Protein AF-G9ZNT9-F1 (afdb_monomer)

Mean predicted aligned error: 5.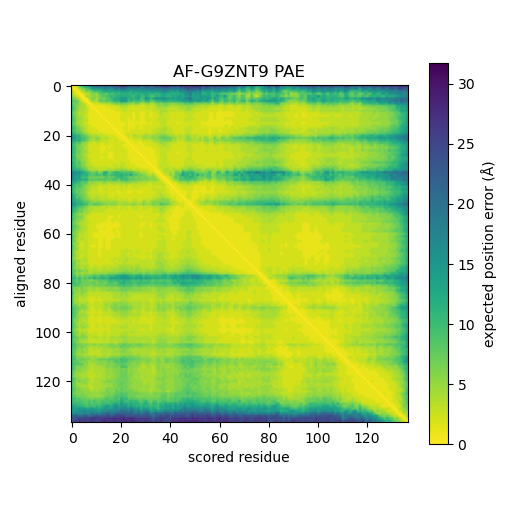55 Å

pLDDT: mean 89.25, std 9.36, range [43.44, 97.06]

Solvent-accessible surface area (backbone atoms only — not comparable to full-atom values): 8247 Å² total; per-residue (Å²): 135,92,86,80,72,100,71,58,55,64,59,50,45,51,60,50,43,78,71,49,95,69,91,68,57,61,70,56,51,50,53,43,50,68,58,20,64,82,70,76,48,38,64,51,69,81,51,100,88,41,70,46,80,41,38,70,60,49,54,54,48,29,48,51,50,36,52,52,51,50,52,53,49,62,74,67,47,80,65,62,88,78,54,83,66,47,80,39,56,35,71,52,45,78,60,44,44,61,68,66,48,43,74,73,35,84,44,58,41,78,48,81,66,22,65,50,44,64,59,54,49,54,51,52,51,54,52,50,55,51,52,54,63,60,76,72,112

Radius of gyration: 18.83 Å; Cα contacts (8 Å, |Δi|>4): 111; chains: 1; bounding box: 36×41×59 Å

Organism: NCBI:txid797515

Structure (mmCIF, N/CA/C/O backbone):
data_AF-G9ZNT9-F1
#
_entry.id   AF-G9ZNT9-F1
#
loop_
_atom_site.group_PDB
_atom_site.id
_atom_site.type_symbol
_atom_site.label_atom_id
_atom_site.label_alt_id
_atom_site.label_comp_id
_atom_site.label_asym_id
_atom_site.label_entity_id
_atom_site.label_seq_id
_atom_site.pdbx_PDB_ins_code
_atom_site.Cartn_x
_atom_site.Cartn_y
_atom_site.Cartn_z
_atom_site.occupancy
_atom_site.B_iso_or_equiv
_atom_site.auth_seq_id
_atom_site.auth_comp_id
_atom_site.auth_asym_id
_atom_site.auth_atom_id
_atom_site.pdbx_PDB_model_num
ATOM 1 N N . ASN A 1 1 ? 0.756 -4.573 24.138 1.00 43.44 1 ASN A N 1
ATOM 2 C CA . ASN A 1 1 ? 1.988 -4.724 23.333 1.00 43.44 1 ASN A CA 1
ATOM 3 C C . ASN A 1 1 ? 1.786 -4.119 21.958 1.00 43.44 1 ASN A C 1
ATOM 5 O O . ASN A 1 1 ? 0.936 -4.595 21.220 1.00 43.44 1 ASN A O 1
ATOM 9 N N . ARG A 1 2 ? 2.517 -3.046 21.638 1.00 56.19 2 ARG A N 1
ATOM 10 C CA . ARG A 1 2 ? 2.538 -2.438 20.300 1.00 56.19 2 ARG A CA 1
ATOM 11 C C . ARG A 1 2 ? 3.494 -3.255 19.431 1.00 56.19 2 ARG A C 1
ATOM 13 O O . ARG A 1 2 ? 4.697 -3.205 19.659 1.00 56.19 2 ARG A O 1
ATOM 20 N N . HIS A 1 3 ? 2.967 -4.009 18.471 1.00 70.31 3 HIS A N 1
ATOM 21 C CA . HIS A 1 3 ? 3.781 -4.660 17.444 1.00 70.31 3 HIS A CA 1
ATOM 22 C C . HIS A 1 3 ? 3.912 -3.723 16.244 1.00 70.31 3 HIS A C 1
ATOM 24 O O . HIS A 1 3 ? 2.911 -3.320 15.657 1.00 70.31 3 HIS A O 1
ATOM 30 N N . GLN A 1 4 ? 5.146 -3.352 15.906 1.00 71.81 4 GLN A N 1
ATOM 31 C CA . GLN A 1 4 ? 5.464 -2.589 14.705 1.00 71.81 4 GLN A CA 1
ATOM 32 C C . GLN A 1 4 ? 6.317 -3.472 13.798 1.00 71.81 4 GLN A C 1
ATOM 34 O O . GLN A 1 4 ? 7.394 -3.913 14.192 1.00 71.81 4 GLN A O 1
ATOM 39 N N . PHE A 1 5 ? 5.815 -3.747 12.598 1.00 77.00 5 PHE A N 1
ATOM 40 C CA . PHE A 1 5 ? 6.568 -4.479 11.589 1.00 77.00 5 PHE A CA 1
ATOM 41 C C . PHE A 1 5 ? 7.606 -3.560 10.954 1.00 77.00 5 PHE A C 1
ATOM 43 O O . PHE A 1 5 ? 7.325 -2.388 10.701 1.00 77.00 5 PHE A O 1
ATOM 50 N N . ASN A 1 6 ? 8.783 -4.105 10.649 1.00 69.75 6 ASN A N 1
ATOM 51 C CA . ASN A 1 6 ? 9.811 -3.407 9.878 1.00 69.75 6 ASN A CA 1
ATOM 52 C C . ASN A 1 6 ? 9.487 -3.481 8.376 1.00 69.75 6 ASN A C 1
ATOM 54 O O . ASN A 1 6 ? 10.310 -3.897 7.572 1.00 69.75 6 ASN A O 1
ATOM 58 N N . THR A 1 7 ? 8.225 -3.210 8.034 1.00 71.00 7 THR A N 1
ATOM 59 C CA . THR A 1 7 ? 7.686 -3.338 6.684 1.00 71.00 7 THR A CA 1
ATOM 60 C C . THR A 1 7 ? 6.926 -2.070 6.327 1.00 71.00 7 THR A C 1
ATOM 62 O O . THR A 1 7 ? 6.017 -1.675 7.059 1.00 71.00 7 THR A O 1
ATOM 65 N N . GLY A 1 8 ? 7.282 -1.431 5.216 1.00 84.38 8 GLY A N 1
ATOM 66 C CA . GLY A 1 8 ? 6.746 -0.130 4.818 1.00 84.38 8 GLY A CA 1
ATOM 67 C C . GLY A 1 8 ? 6.658 0.061 3.307 1.00 84.38 8 GLY A C 1
ATOM 68 O O . GLY A 1 8 ? 6.976 -0.832 2.528 1.00 84.38 8 GLY A O 1
ATOM 69 N N . ALA A 1 9 ? 6.213 1.250 2.891 1.00 88.50 9 ALA A N 1
ATOM 70 C CA . ALA A 1 9 ? 6.105 1.601 1.473 1.00 88.50 9 ALA A CA 1
ATOM 71 C C . ALA A 1 9 ? 7.470 1.585 0.757 1.00 88.50 9 ALA A C 1
ATOM 73 O O . ALA A 1 9 ? 7.532 1.223 -0.413 1.00 88.50 9 ALA A O 1
ATOM 74 N N . ASN A 1 10 ? 8.563 1.880 1.469 1.00 90.62 10 ASN A N 1
ATOM 75 C CA . ASN A 1 10 ? 9.913 1.797 0.906 1.00 90.62 10 ASN A CA 1
ATOM 76 C C . ASN A 1 10 ? 10.262 0.386 0.424 1.00 90.62 10 ASN A C 1
ATOM 78 O O . ASN A 1 10 ? 10.837 0.260 -0.649 1.00 90.62 10 ASN A O 1
ATOM 82 N N . ASP A 1 11 ? 9.828 -0.668 1.121 1.00 91.38 11 ASP A N 1
ATOM 83 C CA . ASP A 1 11 ? 10.085 -2.040 0.664 1.00 91.38 11 ASP A CA 1
ATOM 84 C C . ASP A 1 11 ? 9.395 -2.336 -0.672 1.00 91.38 11 ASP A C 1
ATOM 86 O O . ASP A 1 11 ? 9.882 -3.144 -1.457 1.00 91.38 11 ASP A O 1
ATOM 90 N N . LEU A 1 12 ? 8.227 -1.728 -0.915 1.00 93.94 12 LEU A N 1
ATOM 91 C CA . LEU A 1 12 ? 7.529 -1.847 -2.194 1.00 93.94 12 LEU A CA 1
ATOM 92 C C . LEU A 1 12 ? 8.323 -1.129 -3.290 1.00 93.94 12 LEU A C 1
ATOM 94 O O . LEU A 1 12 ? 8.507 -1.686 -4.371 1.00 93.94 12 LEU A O 1
ATOM 98 N N . TYR A 1 13 ? 8.824 0.074 -3.007 1.00 94.38 13 TYR A N 1
ATOM 99 C CA . TYR A 1 13 ? 9.642 0.831 -3.954 1.00 94.38 13 TYR A CA 1
ATOM 100 C C . TYR A 1 13 ? 10.930 0.080 -4.296 1.00 94.38 13 TYR A C 1
ATOM 102 O O . TYR A 1 13 ? 11.237 -0.098 -5.470 1.00 94.38 13 TYR A O 1
ATOM 110 N N . GLU A 1 14 ? 11.635 -0.440 -3.293 1.00 94.81 14 GLU A N 1
ATOM 111 C CA . GLU A 1 14 ? 12.834 -1.258 -3.483 1.00 94.81 14 GLU A CA 1
ATOM 112 C C . GLU A 1 14 ? 12.530 -2.541 -4.266 1.00 94.81 14 GLU A C 1
ATOM 114 O O . GLU A 1 14 ? 13.262 -2.891 -5.190 1.00 94.81 14 GLU A O 1
ATOM 119 N N . ALA A 1 15 ? 11.424 -3.229 -3.962 1.00 95.19 15 ALA A N 1
ATOM 120 C CA . ALA A 1 15 ? 11.028 -4.443 -4.678 1.00 95.19 15 ALA A CA 1
ATOM 121 C C . ALA A 1 15 ? 10.743 -4.197 -6.168 1.00 95.19 15 ALA A C 1
ATOM 123 O O . ALA A 1 15 ? 11.061 -5.054 -6.996 1.00 95.19 15 ALA A O 1
ATOM 124 N N . ILE A 1 16 ? 10.155 -3.047 -6.510 1.00 96.25 16 ILE A N 1
ATOM 125 C CA . ILE A 1 16 ? 9.925 -2.641 -7.901 1.00 96.25 16 ILE A CA 1
ATOM 126 C C . ILE A 1 16 ? 11.248 -2.226 -8.556 1.00 96.25 16 ILE A C 1
ATOM 128 O O . ILE A 1 16 ? 11.567 -2.725 -9.632 1.00 96.25 16 ILE A O 1
ATOM 132 N N . ALA A 1 17 ? 12.039 -1.368 -7.903 1.00 96.25 17 ALA A N 1
ATOM 133 C CA . ALA A 1 17 ? 13.308 -0.869 -8.432 1.00 96.25 17 ALA A CA 1
ATOM 134 C C . ALA A 1 17 ? 14.285 -2.004 -8.763 1.00 96.25 17 ALA A C 1
ATOM 136 O O . ALA A 1 17 ? 14.841 -2.031 -9.854 1.00 96.25 17 ALA A O 1
ATOM 137 N N . ASN A 1 18 ? 14.396 -3.005 -7.885 1.00 96.31 18 ASN A N 1
ATOM 138 C CA . ASN A 1 18 ? 15.258 -4.178 -8.076 1.00 96.31 18 ASN A CA 1
ATOM 139 C C . ASN A 1 18 ? 14.875 -5.062 -9.281 1.00 96.31 18 ASN A C 1
ATOM 141 O O . ASN A 1 18 ? 15.584 -6.017 -9.593 1.00 96.31 18 ASN A O 1
ATOM 145 N N . LYS A 1 19 ? 13.731 -4.806 -9.924 1.00 95.88 19 LYS A N 1
ATOM 146 C CA . LYS A 1 19 ? 13.212 -5.578 -11.064 1.00 95.88 19 LYS A CA 1
ATOM 147 C C . LYS A 1 19 ? 13.166 -4.792 -12.366 1.00 95.88 19 LYS A C 1
ATOM 149 O O . LYS A 1 19 ? 12.774 -5.348 -13.391 1.00 95.88 19 LYS A O 1
ATOM 154 N N . ILE A 1 20 ? 13.527 -3.519 -12.315 1.00 94.44 20 ILE A N 1
ATOM 155 C CA . ILE A 1 20 ? 13.643 -2.656 -13.478 1.00 94.44 20 ILE A CA 1
ATOM 156 C C . ILE A 1 20 ? 15.107 -2.689 -13.927 1.00 94.44 20 ILE A C 1
ATOM 158 O O . ILE A 1 20 ? 16.012 -2.555 -13.109 1.00 94.44 20 ILE A O 1
ATOM 162 N N . ASP A 1 21 ? 15.345 -2.868 -15.226 1.00 90.69 21 ASP A N 1
ATOM 163 C CA . ASP A 1 21 ? 16.703 -2.879 -15.771 1.00 90.69 21 ASP A CA 1
ATOM 164 C C . ASP A 1 21 ? 17.237 -1.451 -15.971 1.00 90.69 21 ASP A C 1
ATOM 166 O O . ASP A 1 21 ? 16.815 -0.718 -16.877 1.00 90.69 21 ASP A O 1
ATOM 170 N N . GLY A 1 22 ? 18.166 -1.055 -15.104 1.00 89.38 22 GLY A N 1
ATOM 171 C CA . GLY A 1 22 ? 18.859 0.228 -15.139 1.00 89.38 22 GLY A CA 1
ATOM 172 C C . GLY A 1 22 ? 19.029 0.852 -13.756 1.00 89.38 22 GLY A C 1
ATOM 173 O O . GLY A 1 22 ? 18.649 0.278 -12.740 1.00 89.38 22 GLY A O 1
ATOM 174 N N . ASP A 1 23 ? 19.604 2.054 -13.726 1.00 90.62 23 ASP A N 1
ATOM 175 C CA . ASP A 1 23 ? 19.734 2.830 -12.493 1.00 90.62 23 ASP A CA 1
ATOM 176 C C . ASP A 1 23 ? 18.396 3.507 -12.156 1.00 90.62 23 ASP A C 1
ATOM 178 O O . ASP A 1 23 ? 17.887 4.343 -12.916 1.00 90.62 23 ASP A O 1
ATOM 182 N N . VAL A 1 24 ? 17.792 3.095 -11.041 1.00 94.75 24 VAL A N 1
ATOM 183 C CA . VAL A 1 24 ? 16.456 3.522 -10.619 1.00 94.75 24 VAL A CA 1
ATOM 184 C C . VAL A 1 24 ? 16.550 4.361 -9.354 1.00 94.75 24 VAL A C 1
ATOM 186 O O . VAL A 1 24 ? 16.983 3.906 -8.299 1.00 94.75 24 VAL A O 1
ATOM 189 N N . SER A 1 25 ? 16.047 5.589 -9.437 1.00 95.50 25 SER A N 1
ATOM 190 C CA . SER A 1 25 ? 15.877 6.467 -8.289 1.00 95.50 25 SER A CA 1
ATOM 191 C C . SER A 1 25 ? 14.601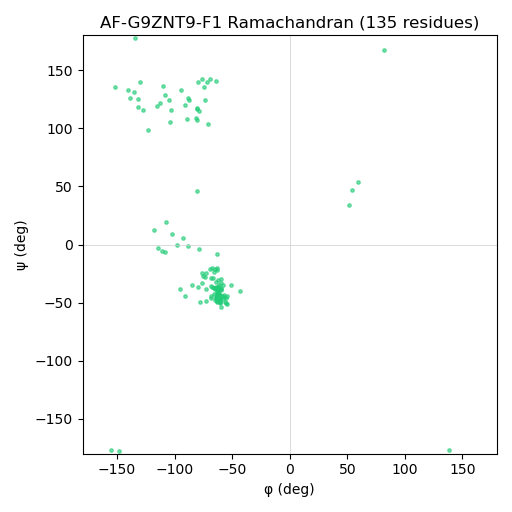 6.099 -7.540 1.00 95.50 25 SER A C 1
ATOM 193 O O . SER A 1 25 ? 13.494 6.276 -8.055 1.00 95.50 25 SER A O 1
ATOM 195 N N . LEU A 1 26 ? 14.744 5.652 -6.289 1.00 94.69 26 LEU A N 1
ATOM 196 C CA . LEU A 1 26 ? 13.600 5.384 -5.409 1.00 94.69 26 LEU A CA 1
ATOM 197 C C . LEU A 1 26 ? 12.721 6.623 -5.211 1.00 94.69 26 LEU A C 1
ATOM 199 O O . LEU A 1 26 ? 11.502 6.502 -5.157 1.00 94.69 26 LEU A O 1
ATOM 203 N N . TYR A 1 27 ? 13.322 7.814 -5.165 1.00 94.00 27 TYR A N 1
ATOM 204 C CA . TYR A 1 27 ? 12.581 9.070 -5.053 1.00 94.00 27 TYR A CA 1
ATOM 205 C C . TYR A 1 27 ? 11.677 9.311 -6.268 1.00 94.00 27 TYR A C 1
ATOM 207 O O . TYR A 1 27 ? 10.509 9.681 -6.128 1.00 94.00 27 TYR A O 1
ATOM 215 N N . GLN A 1 28 ? 12.209 9.088 -7.472 1.00 94.06 28 GLN A N 1
ATOM 216 C CA . GLN A 1 28 ? 11.417 9.205 -8.690 1.00 94.06 28 GLN A CA 1
ATOM 217 C C . GLN A 1 28 ? 10.306 8.155 -8.715 1.00 94.06 28 GLN A C 1
ATOM 219 O O . GLN A 1 28 ? 9.156 8.495 -8.982 1.00 94.06 28 GLN A O 1
ATOM 224 N N . LEU A 1 29 ? 10.636 6.907 -8.387 1.00 94.19 29 LEU A N 1
ATOM 225 C CA . LEU A 1 29 ? 9.680 5.811 -8.369 1.00 94.19 29 LEU A CA 1
ATOM 226 C C . LEU A 1 29 ? 8.538 6.056 -7.374 1.00 94.19 29 LEU A C 1
ATOM 228 O O . LEU A 1 29 ? 7.379 5.853 -7.719 1.00 94.19 29 LEU A O 1
ATOM 232 N N . GLU A 1 30 ? 8.840 6.547 -6.170 1.00 92.44 30 GLU A N 1
ATOM 233 C CA . GLU A 1 30 ? 7.834 6.949 -5.184 1.00 92.44 30 GLU A CA 1
ATOM 234 C C . GLU A 1 30 ? 6.877 8.002 -5.761 1.00 92.44 30 GLU A C 1
ATOM 236 O O . GLU A 1 30 ? 5.654 7.864 -5.659 1.00 92.44 30 GLU A O 1
ATOM 241 N N . ARG A 1 31 ? 7.419 9.063 -6.371 1.00 90.44 31 ARG A N 1
ATOM 242 C CA . ARG A 1 31 ? 6.614 10.135 -6.969 1.00 90.44 31 ARG A CA 1
ATOM 243 C C . ARG A 1 31 ? 5.718 9.596 -8.083 1.00 90.44 31 ARG A C 1
ATOM 245 O O . ARG A 1 31 ? 4.526 9.906 -8.109 1.00 90.44 31 ARG A O 1
ATOM 252 N N . ASP A 1 32 ? 6.285 8.793 -8.975 1.00 90.44 32 ASP A N 1
ATOM 253 C CA . ASP A 1 32 ? 5.586 8.247 -10.134 1.00 90.44 32 ASP A CA 1
ATOM 254 C C . ASP A 1 32 ? 4.497 7.246 -9.679 1.00 90.44 32 ASP A C 1
ATOM 256 O O . ASP A 1 32 ? 3.384 7.261 -10.205 1.00 90.44 32 ASP A O 1
ATOM 260 N N . LEU A 1 33 ? 4.743 6.461 -8.619 1.00 89.12 33 LEU A N 1
ATOM 261 C CA . LEU A 1 33 ? 3.747 5.583 -7.990 1.00 89.12 33 LEU A CA 1
ATOM 262 C C . LEU A 1 33 ? 2.582 6.362 -7.378 1.00 89.12 33 LEU A C 1
ATOM 264 O O . LEU A 1 33 ? 1.427 6.003 -7.611 1.00 89.12 33 LEU A O 1
ATOM 268 N N . ARG A 1 34 ? 2.865 7.440 -6.636 1.00 82.06 34 ARG A N 1
ATOM 269 C CA . ARG A 1 34 ? 1.835 8.303 -6.029 1.00 82.06 34 ARG A CA 1
ATOM 270 C C . ARG A 1 34 ? 0.912 8.924 -7.079 1.00 82.06 34 ARG A C 1
ATOM 272 O O . ARG A 1 34 ? -0.289 9.022 -6.839 1.00 82.06 34 ARG A O 1
ATOM 279 N N . GLN A 1 35 ? 1.460 9.329 -8.225 1.00 80.50 35 GLN A N 1
ATOM 280 C CA . GLN A 1 35 ? 0.696 9.932 -9.323 1.00 80.50 35 GLN A CA 1
ATOM 281 C C . GLN A 1 35 ? -0.068 8.880 -10.142 1.00 80.50 35 GLN A C 1
ATOM 283 O O . GLN A 1 35 ? -1.276 9.013 -10.341 1.00 80.50 35 GLN A O 1
ATOM 288 N N . GLY A 1 36 ? 0.609 7.810 -10.570 1.00 73.25 36 GLY A N 1
ATOM 289 C CA . GLY A 1 36 ? 0.037 6.772 -11.437 1.00 73.25 36 GLY A CA 1
ATOM 290 C C . GLY A 1 36 ? -1.062 5.939 -10.773 1.00 73.25 36 GLY A C 1
ATOM 291 O O . GLY A 1 36 ? -1.923 5.389 -11.456 1.00 73.25 36 GLY A O 1
ATOM 292 N N . ASN A 1 37 ? -1.119 5.914 -9.438 1.00 74.19 37 ASN A N 1
ATOM 293 C CA . ASN A 1 37 ? -2.140 5.173 -8.697 1.00 74.19 37 ASN A CA 1
ATOM 294 C C . ASN A 1 37 ? -3.575 5.670 -8.938 1.00 74.19 37 ASN A C 1
ATOM 296 O O . ASN A 1 37 ? -4.520 4.913 -8.755 1.00 74.19 37 ASN A O 1
ATOM 300 N N . GLN A 1 38 ? -3.754 6.916 -9.386 1.00 72.38 38 GLN A N 1
ATOM 301 C CA . GLN A 1 38 ? -5.075 7.425 -9.774 1.00 72.38 38 GLN A CA 1
ATOM 302 C C . GLN A 1 38 ? -5.539 6.891 -11.136 1.00 72.38 38 GLN A C 1
ATOM 304 O O . GLN A 1 38 ? -6.738 6.819 -11.391 1.00 72.38 38 GLN A O 1
ATOM 309 N N . GLN A 1 39 ? -4.595 6.545 -12.013 1.00 78.31 39 GLN A N 1
ATOM 310 C CA . GLN A 1 39 ? -4.845 6.157 -13.403 1.00 78.31 39 GLN A CA 1
ATOM 311 C C . GLN A 1 39 ? -4.629 4.656 -13.647 1.00 78.31 39 GLN A C 1
ATOM 313 O O . GLN A 1 39 ? -4.923 4.174 -14.735 1.00 78.31 39 GLN A O 1
ATOM 318 N N . HIS A 1 40 ? -4.127 3.923 -12.645 1.00 84.44 40 HIS A N 1
ATOM 319 C CA . HIS A 1 40 ? -3.720 2.517 -12.743 1.00 84.44 40 HIS A CA 1
ATOM 320 C C . HIS A 1 40 ? -2.768 2.232 -13.915 1.00 84.44 40 HIS A C 1
ATOM 322 O O . HIS A 1 40 ? -2.796 1.159 -14.514 1.00 84.44 40 HIS A O 1
ATOM 328 N N . HIS A 1 41 ? -1.914 3.202 -14.227 1.00 90.31 41 HIS A N 1
ATOM 329 C CA . HIS A 1 41 ? -0.904 3.110 -15.267 1.00 90.31 41 HIS A CA 1
ATOM 330 C C . HIS A 1 41 ? 0.370 3.781 -14.768 1.00 90.31 41 HIS A C 1
ATOM 332 O O . HIS A 1 41 ? 0.323 4.885 -14.217 1.00 90.31 41 HIS A O 1
ATOM 338 N N . TRP A 1 42 ? 1.506 3.109 -14.948 1.00 93.75 42 TRP A N 1
ATOM 339 C CA . TRP A 1 42 ? 2.793 3.581 -14.457 1.00 93.75 42 TRP A CA 1
ATOM 340 C C . TRP A 1 42 ? 3.864 3.411 -15.517 1.00 93.75 42 TRP A C 1
ATOM 342 O O . TRP A 1 42 ? 4.068 2.333 -16.066 1.00 93.75 42 TRP A O 1
ATOM 352 N N . SER A 1 43 ? 4.618 4.479 -15.729 1.00 92.88 43 SER A N 1
ATOM 353 C CA . SER A 1 43 ? 5.785 4.477 -16.596 1.00 92.88 43 SER A CA 1
ATOM 354 C C . SER A 1 43 ? 6.965 5.082 -15.859 1.00 92.88 43 SER A C 1
ATOM 356 O O . SER A 1 43 ? 6.795 6.102 -15.189 1.00 92.88 43 SER A O 1
ATOM 358 N N . TYR A 1 44 ? 8.149 4.508 -16.029 1.00 94.62 44 TYR A N 1
ATOM 359 C CA . TYR A 1 44 ? 9.377 5.025 -15.444 1.00 94.62 44 TYR A CA 1
ATOM 360 C C . TYR A 1 44 ? 10.268 5.630 -16.524 1.00 94.62 44 TYR A C 1
ATOM 362 O O . TYR A 1 44 ? 10.556 5.012 -17.549 1.00 94.62 44 TYR A O 1
ATOM 370 N N . ARG A 1 45 ? 10.712 6.868 -16.303 1.00 94.12 45 ARG A N 1
ATOM 371 C CA . ARG A 1 45 ? 11.536 7.611 -17.258 1.00 94.12 45 ARG A CA 1
ATOM 372 C C . ARG A 1 45 ? 12.995 7.624 -16.818 1.00 94.12 45 ARG A C 1
ATOM 374 O O . ARG A 1 45 ? 13.319 8.268 -15.828 1.00 94.12 45 ARG A O 1
ATOM 381 N N . PHE A 1 46 ? 13.870 7.007 -17.607 1.00 92.94 46 PHE A N 1
ATOM 382 C CA . PHE A 1 46 ? 15.321 7.024 -17.381 1.00 92.94 46 PHE A CA 1
ATOM 383 C C . PHE A 1 46 ? 15.990 8.260 -17.980 1.00 92.94 46 PHE A C 1
ATOM 385 O O . PHE A 1 46 ? 16.977 8.770 -17.461 1.00 92.94 46 PHE A O 1
ATOM 392 N N . SER A 1 47 ? 15.481 8.736 -19.118 1.00 91.44 47 SER A N 1
ATOM 393 C CA . SER A 1 47 ? 16.026 9.899 -19.817 1.00 91.44 47 SER A CA 1
ATOM 394 C C . SER A 1 47 ? 14.955 10.567 -20.679 1.00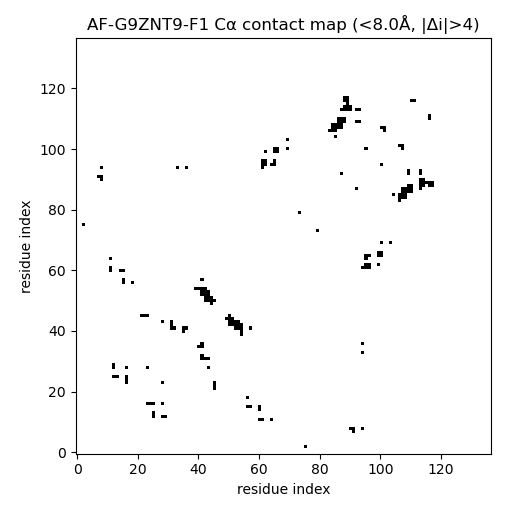 91.44 47 SER A C 1
ATOM 396 O O . SER A 1 47 ? 13.801 10.146 -20.703 1.00 91.44 47 SER A O 1
ATOM 398 N N . LYS A 1 48 ? 15.321 11.608 -21.436 1.00 89.88 48 LYS A N 1
ATOM 399 C CA . LYS A 1 48 ? 14.398 12.233 -22.400 1.00 89.88 48 LYS A CA 1
ATOM 400 C C . LYS A 1 48 ? 13.899 11.256 -23.472 1.00 89.88 48 LYS A C 1
ATOM 402 O O . LYS A 1 48 ? 12.780 11.427 -23.940 1.00 89.88 48 LYS A O 1
ATOM 407 N N . ASN A 1 49 ? 14.708 10.252 -23.815 1.00 93.00 49 ASN A N 1
ATOM 408 C CA . ASN A 1 49 ? 14.464 9.352 -24.944 1.00 93.00 49 ASN A CA 1
ATOM 409 C C . ASN A 1 49 ? 14.122 7.919 -24.515 1.00 93.00 49 ASN A C 1
ATOM 411 O O . ASN A 1 49 ? 13.820 7.095 -25.371 1.00 93.00 49 ASN A O 1
ATOM 415 N N . ARG A 1 50 ? 14.193 7.607 -23.214 1.00 93.00 50 ARG A N 1
ATOM 416 C CA . ARG A 1 50 ? 13.876 6.279 -22.680 1.00 93.00 50 ARG A CA 1
ATOM 417 C C . ARG A 1 50 ? 12.861 6.393 -21.551 1.00 93.00 50 ARG A C 1
ATOM 419 O O . ARG A 1 50 ? 13.156 6.966 -20.497 1.00 93.00 50 ARG A O 1
ATOM 426 N N . GLN A 1 51 ? 11.693 5.819 -21.793 1.00 94.38 51 GLN A N 1
ATOM 427 C CA . GLN A 1 51 ? 10.614 5.657 -20.835 1.00 94.38 51 GLN A CA 1
ATOM 428 C C . GLN A 1 51 ? 10.031 4.263 -21.031 1.00 94.38 51 GLN A C 1
ATOM 430 O O . GLN A 1 51 ? 9.632 3.920 -22.142 1.00 94.38 51 GLN A O 1
ATOM 435 N N . ASP A 1 52 ? 9.978 3.503 -19.948 1.00 94.38 52 ASP A N 1
ATOM 436 C CA . ASP A 1 52 ? 9.531 2.118 -19.964 1.00 94.38 52 ASP A CA 1
ATOM 437 C C . ASP A 1 52 ? 8.174 2.049 -19.244 1.00 94.38 52 ASP A C 1
ATOM 439 O O . ASP A 1 52 ? 7.975 2.694 -18.209 1.00 94.38 52 ASP A O 1
ATOM 443 N N . ASP A 1 53 ? 7.221 1.301 -19.801 1.00 94.31 53 ASP A N 1
ATOM 444 C CA . ASP A 1 53 ? 5.978 0.960 -19.103 1.00 94.31 53 ASP A CA 1
ATOM 445 C C . ASP A 1 53 ? 6.291 -0.096 -18.036 1.00 94.31 53 ASP A C 1
ATOM 447 O O . ASP A 1 53 ? 6.873 -1.141 -18.332 1.00 94.31 53 ASP A O 1
ATOM 451 N N . ILE A 1 54 ? 5.931 0.192 -16.787 1.00 95.44 54 ILE A N 1
ATOM 452 C CA . ILE A 1 54 ? 6.175 -0.680 -15.633 1.00 95.44 54 ILE A CA 1
ATOM 453 C C . ILE A 1 54 ? 4.869 -1.135 -14.972 1.00 95.44 54 ILE A C 1
ATOM 455 O O . ILE A 1 54 ? 4.899 -1.677 -13.869 1.00 95.44 54 ILE A O 1
ATOM 459 N N . THR A 1 55 ? 3.723 -0.931 -15.625 1.00 95.50 55 THR A N 1
ATOM 460 C CA . THR A 1 55 ? 2.386 -1.152 -15.055 1.00 95.50 55 THR A CA 1
ATOM 461 C C . THR A 1 55 ? 2.213 -2.566 -14.500 1.00 95.50 55 THR A C 1
ATOM 463 O O . THR A 1 55 ? 1.869 -2.728 -13.330 1.00 95.50 55 THR A O 1
ATOM 466 N N . ASP A 1 56 ? 2.522 -3.600 -15.285 1.00 96.50 56 ASP A N 1
ATOM 467 C CA . ASP A 1 56 ? 2.361 -4.997 -14.853 1.00 96.50 56 ASP A CA 1
ATOM 468 C C . ASP A 1 56 ? 3.271 -5.356 -13.673 1.00 96.50 56 ASP A C 1
ATOM 470 O O . ASP A 1 56 ? 2.869 -6.067 -12.744 1.00 96.50 56 ASP A O 1
ATOM 474 N N . LEU A 1 57 ? 4.503 -4.840 -13.689 1.00 96.75 57 LEU A N 1
ATOM 475 C CA . LEU A 1 57 ? 5.458 -5.018 -12.601 1.00 96.75 57 LEU A CA 1
ATOM 476 C C . LEU A 1 57 ? 4.938 -4.365 -11.315 1.00 96.75 57 LEU A C 1
ATOM 478 O O . LEU A 1 57 ? 4.919 -5.009 -10.264 1.00 96.75 57 LEU A O 1
ATOM 482 N N . VAL A 1 58 ? 4.481 -3.115 -11.406 1.00 95.69 58 VAL A N 1
ATOM 483 C CA . VAL A 1 58 ? 3.928 -2.358 -10.279 1.00 95.69 58 VAL A CA 1
ATOM 484 C C . VAL A 1 58 ? 2.704 -3.062 -9.701 1.00 95.69 58 VAL A C 1
ATOM 486 O O . VAL A 1 58 ? 2.670 -3.313 -8.497 1.00 95.69 58 VAL A O 1
ATOM 489 N N . CYS A 1 59 ? 1.740 -3.455 -10.538 1.00 95.38 59 CYS A N 1
ATOM 490 C CA . CYS A 1 59 ? 0.550 -4.192 -10.109 1.00 95.38 59 CYS A CA 1
ATOM 491 C C . CYS A 1 59 ? 0.921 -5.472 -9.347 1.00 95.38 59 CYS A C 1
ATOM 493 O O . CYS A 1 59 ? 0.401 -5.737 -8.261 1.00 95.38 59 CYS A O 1
ATOM 495 N N . LYS A 1 60 ? 1.878 -6.245 -9.872 1.00 97.06 60 LYS A N 1
ATOM 496 C CA . LYS A 1 60 ? 2.344 -7.485 -9.239 1.00 97.06 60 LYS A CA 1
ATOM 497 C C . LYS A 1 60 ? 2.986 -7.248 -7.872 1.00 97.06 60 LYS A C 1
ATOM 499 O O . LYS A 1 60 ? 2.764 -8.040 -6.952 1.00 97.06 60 LYS A O 1
ATOM 504 N N . GLU A 1 61 ? 3.796 -6.203 -7.722 1.00 96.62 61 GLU A N 1
ATOM 505 C CA . GLU A 1 61 ? 4.433 -5.902 -6.437 1.00 96.62 61 GLU A CA 1
ATOM 506 C C . GLU A 1 61 ? 3.461 -5.256 -5.436 1.00 96.62 61 GLU A C 1
ATOM 508 O O . GLU A 1 61 ? 3.520 -5.595 -4.254 1.00 96.62 61 GLU A O 1
ATOM 513 N N . ILE A 1 62 ? 2.492 -4.448 -5.884 1.00 95.25 62 ILE A N 1
ATOM 514 C CA . ILE A 1 62 ? 1.378 -3.958 -5.050 1.00 95.25 62 ILE A CA 1
ATOM 515 C C . ILE A 1 62 ? 0.562 -5.130 -4.486 1.00 95.25 62 ILE A C 1
ATOM 517 O O .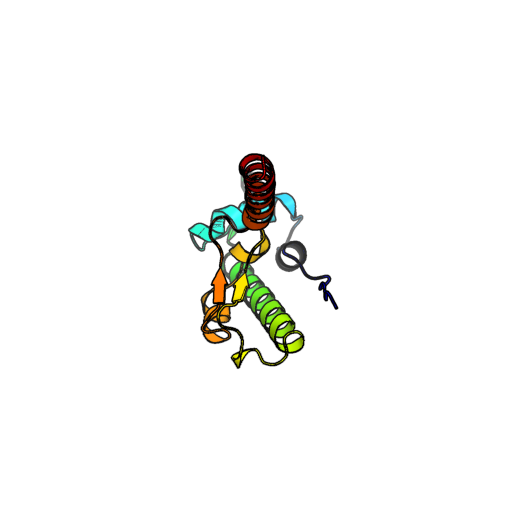 ILE A 1 62 ? 0.252 -5.159 -3.289 1.00 95.25 62 ILE A O 1
ATOM 521 N N . ASP A 1 63 ? 0.259 -6.135 -5.308 1.00 96.62 63 ASP A N 1
ATOM 522 C CA . ASP A 1 63 ? -0.453 -7.336 -4.868 1.00 96.62 63 ASP A CA 1
ATOM 523 C C . ASP A 1 63 ? 0.322 -8.091 -3.788 1.00 96.62 63 ASP A C 1
ATOM 525 O O . ASP A 1 63 ? -0.241 -8.488 -2.763 1.00 96.62 63 ASP A O 1
ATOM 529 N N . ARG A 1 64 ? 1.629 -8.276 -3.991 1.00 96.44 64 ARG A N 1
ATOM 530 C CA . ARG A 1 64 ? 2.515 -8.936 -3.020 1.00 96.44 64 ARG A CA 1
ATOM 531 C C . ARG A 1 64 ? 2.607 -8.152 -1.720 1.00 96.44 64 ARG A C 1
ATOM 533 O O . ARG A 1 64 ? 2.470 -8.740 -0.647 1.00 96.44 64 ARG A O 1
ATOM 540 N N . PHE A 1 65 ? 2.795 -6.840 -1.815 1.00 95.25 65 PHE A N 1
ATOM 541 C CA . PHE A 1 65 ? 2.837 -5.940 -0.671 1.00 95.25 65 PHE A CA 1
ATOM 542 C C . PHE A 1 65 ? 1.540 -6.017 0.141 1.00 95.25 65 PHE A C 1
ATOM 544 O O . PHE A 1 65 ? 1.580 -6.225 1.355 1.00 95.25 65 PHE A O 1
ATOM 551 N N . THR A 1 66 ? 0.393 -5.968 -0.539 1.00 95.69 66 THR A N 1
ATOM 552 C CA . THR A 1 66 ? -0.929 -6.062 0.090 1.00 95.69 66 THR A CA 1
ATOM 553 C C . THR A 1 66 ? -1.132 -7.412 0.776 1.00 95.69 66 THR A C 1
ATOM 555 O O . THR A 1 66 ? -1.562 -7.456 1.926 1.00 95.69 66 THR A O 1
ATOM 558 N N . ARG A 1 67 ? -0.770 -8.527 0.127 1.00 96.44 67 ARG A N 1
ATOM 559 C CA . ARG A 1 67 ? -0.877 -9.874 0.724 1.00 96.44 67 ARG A CA 1
ATOM 560 C C . ARG A 1 67 ? 0.004 -10.039 1.960 1.00 96.44 67 ARG A C 1
ATOM 562 O O . ARG A 1 67 ? -0.430 -10.645 2.935 1.00 96.44 67 ARG A O 1
ATOM 569 N N . ARG A 1 68 ? 1.219 -9.482 1.942 1.00 94.88 68 ARG A N 1
ATOM 570 C CA . ARG A 1 68 ? 2.116 -9.481 3.108 1.00 94.88 68 ARG A CA 1
ATOM 571 C C . ARG A 1 68 ? 1.517 -8.686 4.267 1.00 94.88 68 ARG A C 1
ATOM 573 O O . ARG A 1 68 ? 1.536 -9.157 5.399 1.00 94.88 68 ARG A O 1
ATOM 580 N N . LEU A 1 69 ? 0.942 -7.517 3.985 1.00 94.25 69 LEU A N 1
ATOM 581 C CA . LEU A 1 69 ? 0.243 -6.719 4.992 1.00 94.25 69 LEU A CA 1
ATOM 582 C C . LEU A 1 69 ? -0.958 -7.471 5.578 1.00 94.25 69 LEU A C 1
ATOM 584 O O . LEU A 1 69 ? -1.091 -7.531 6.797 1.00 94.25 69 LEU A O 1
ATOM 588 N N . VAL A 1 70 ? -1.781 -8.096 4.736 1.00 94.62 70 VAL A N 1
ATOM 589 C CA . VAL A 1 70 ? -2.905 -8.938 5.172 1.00 94.62 70 VAL A CA 1
ATOM 590 C C . VAL A 1 70 ? -2.423 -10.042 6.117 1.00 94.62 70 VAL A C 1
ATOM 592 O O . VAL A 1 70 ? -2.938 -10.159 7.225 1.00 94.62 70 VAL A O 1
ATOM 595 N N . ALA A 1 71 ? -1.381 -10.788 5.741 1.00 93.62 71 ALA A N 1
ATOM 596 C CA . ALA A 1 71 ? -0.814 -11.844 6.581 1.00 93.62 71 ALA A CA 1
ATOM 597 C C . ALA A 1 71 ? -0.297 -11.319 7.937 1.00 93.62 71 ALA A C 1
ATOM 599 O O . ALA A 1 71 ? -0.488 -11.957 8.977 1.00 93.62 71 ALA A O 1
ATOM 600 N N . ASN A 1 72 ? 0.317 -10.134 7.952 1.00 92.00 72 ASN A N 1
ATOM 601 C CA . ASN A 1 72 ? 0.780 -9.493 9.183 1.00 92.00 72 ASN A CA 1
ATOM 602 C C . ASN A 1 72 ? -0.391 -9.095 10.095 1.00 92.00 72 ASN A C 1
ATOM 604 O O . ASN A 1 72 ? -0.338 -9.330 11.302 1.00 92.00 72 ASN A O 1
ATOM 608 N N . VAL A 1 73 ? -1.465 -8.535 9.532 1.00 91.94 73 VAL A N 1
ATOM 609 C CA . VAL A 1 73 ? -2.674 -8.175 10.289 1.00 91.94 73 VAL A CA 1
ATOM 610 C C . VAL A 1 73 ? -3.318 -9.428 10.883 1.00 91.94 73 VAL A C 1
ATOM 612 O O . VAL A 1 73 ? -3.546 -9.474 12.091 1.00 91.94 73 VAL A O 1
ATOM 615 N N . THR A 1 74 ? -3.524 -10.468 10.070 1.00 91.88 74 THR A N 1
ATOM 616 C CA . THR A 1 74 ? -4.133 -11.737 10.500 1.00 91.88 74 THR A CA 1
ATOM 617 C C . THR A 1 74 ? -3.317 -12.465 11.561 1.00 91.88 74 THR A C 1
ATOM 619 O O . THR A 1 74 ? -3.890 -13.046 12.476 1.00 91.88 74 THR A O 1
ATOM 622 N N . SER A 1 75 ? -1.986 -12.424 11.483 1.00 90.88 75 SER A N 1
ATOM 623 C CA . SER A 1 75 ? -1.135 -13.063 12.496 1.00 90.88 75 SER A CA 1
ATOM 624 C C . SER A 1 75 ? -1.056 -12.276 13.810 1.00 90.88 75 SER A C 1
ATOM 626 O O . SER A 1 75 ? -0.801 -12.866 14.859 1.00 90.88 75 SER A O 1
ATOM 628 N N . THR A 1 76 ? -1.291 -10.960 13.777 1.00 90.00 76 THR A N 1
ATOM 629 C CA . THR A 1 76 ? -1.165 -10.085 14.955 1.00 90.00 76 THR A CA 1
ATOM 630 C C . THR A 1 76 ? -2.470 -9.947 15.729 1.00 90.00 76 THR A C 1
ATOM 632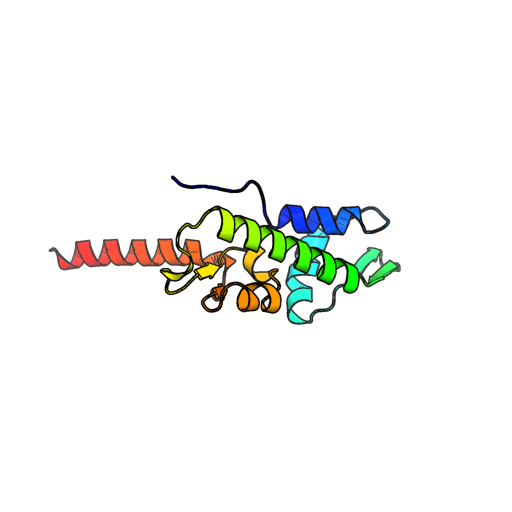 O O . THR A 1 76 ? -2.470 -9.971 16.962 1.00 90.00 76 THR A O 1
ATOM 635 N N . LEU A 1 77 ? -3.584 -9.754 15.023 1.00 88.00 77 LEU A N 1
ATOM 636 C CA . LEU A 1 77 ? -4.876 -9.483 15.639 1.00 88.00 77 LEU A CA 1
ATOM 637 C C . LEU A 1 77 ? -5.604 -10.797 15.921 1.00 88.00 77 LEU A C 1
ATOM 639 O O . LEU A 1 77 ? -6.100 -11.465 15.018 1.00 88.00 77 LEU A O 1
ATOM 643 N N . LYS A 1 78 ? -5.682 -11.160 17.203 1.00 81.81 78 LYS A N 1
ATOM 644 C CA . LYS A 1 78 ? -6.551 -12.248 17.663 1.00 81.81 78 LYS A CA 1
ATOM 645 C C . LYS A 1 78 ? -8.005 -11.781 17.592 1.00 81.81 78 LYS A C 1
ATOM 647 O O . LYS A 1 78 ? -8.287 -10.646 17.962 1.00 81.81 78 LYS A O 1
ATOM 652 N N . ASN A 1 79 ? -8.907 -12.666 17.169 1.00 85.00 79 ASN A N 1
ATOM 653 C CA . ASN A 1 79 ? -10.345 -12.397 17.040 1.00 85.00 79 ASN A CA 1
ATOM 654 C C . ASN A 1 79 ? -10.666 -11.240 16.078 1.00 85.00 79 ASN A C 1
ATOM 656 O O . ASN A 1 79 ? -11.378 -10.304 16.430 1.00 85.00 79 ASN A O 1
ATOM 660 N N . LEU A 1 80 ? -10.152 -11.311 14.846 1.00 86.12 80 LEU A N 1
ATOM 661 C CA . LEU A 1 80 ? -10.521 -10.366 13.784 1.00 86.12 80 LEU A CA 1
ATOM 662 C C . LEU A 1 80 ? -12.045 -10.231 13.618 1.00 86.12 80 LEU A C 1
ATOM 664 O O . LEU A 1 80 ? -12.525 -9.127 13.383 1.00 86.12 80 LEU A O 1
ATOM 668 N N . ASP A 1 81 ? -12.793 -11.318 13.825 1.00 84.12 81 ASP A N 1
ATOM 669 C CA . ASP A 1 81 ? -14.255 -11.353 13.693 1.00 84.12 81 ASP A CA 1
ATOM 670 C C . ASP A 1 81 ? -14.997 -10.470 14.708 1.00 84.12 81 ASP A C 1
ATOM 672 O O . ASP A 1 81 ? -16.142 -10.101 14.470 1.00 84.12 81 ASP A O 1
ATOM 676 N N . SER A 1 82 ? -14.370 -10.113 15.837 1.00 89.75 82 SER A N 1
ATOM 677 C CA . SER A 1 82 ? -14.973 -9.198 16.819 1.00 89.75 82 SER A CA 1
ATOM 678 C C . SER A 1 82 ? -14.672 -7.725 16.543 1.00 89.75 82 SER A C 1
ATOM 680 O O . SER A 1 82 ? -15.070 -6.867 17.325 1.00 89.75 82 SER A O 1
ATOM 682 N N . ILE A 1 83 ? -13.899 -7.417 15.501 1.00 91.75 83 ILE A N 1
ATOM 683 C CA . ILE A 1 83 ? -13.557 -6.041 15.145 1.00 91.75 83 ILE A CA 1
ATOM 684 C C . ILE A 1 83 ? -14.643 -5.5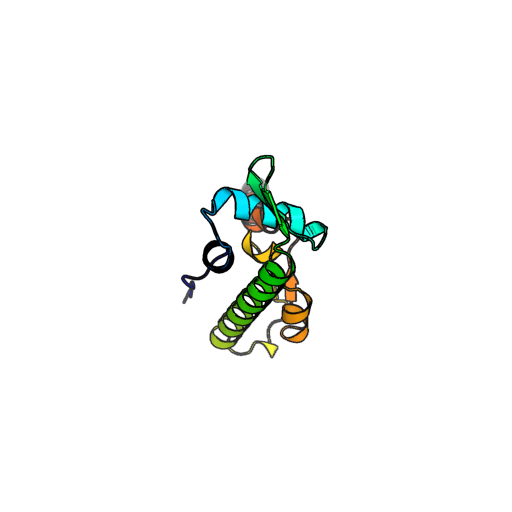00 14.217 1.00 91.75 83 ILE A C 1
ATOM 686 O O . ILE A 1 83 ? -14.900 -6.077 13.168 1.00 91.75 83 ILE A O 1
ATOM 690 N N . ASP A 1 84 ? -15.233 -4.354 14.558 1.00 94.00 84 ASP A N 1
ATOM 691 C CA . ASP A 1 84 ? -16.274 -3.736 13.727 1.00 94.00 84 ASP A CA 1
ATOM 692 C C . ASP A 1 84 ? -15.710 -3.109 12.451 1.00 94.00 84 ASP A C 1
ATOM 694 O O . ASP A 1 84 ? -16.334 -3.151 11.395 1.00 94.00 84 ASP A O 1
ATOM 698 N N . THR A 1 85 ? -14.530 -2.486 12.525 1.00 94.12 85 THR A N 1
ATOM 699 C CA . THR A 1 85 ? -13.905 -1.804 11.384 1.00 94.12 85 THR A CA 1
ATOM 700 C C . THR A 1 85 ? -12.387 -1.794 11.498 1.00 94.12 85 THR A C 1
ATOM 702 O O . THR A 1 85 ? -11.828 -1.466 12.546 1.00 94.12 85 THR A O 1
ATOM 705 N N . LEU A 1 86 ? -11.711 -2.096 10.389 1.00 94.19 86 LEU A N 1
ATOM 706 C CA . LEU A 1 86 ? -10.258 -2.009 10.260 1.00 94.19 86 LEU A CA 1
ATOM 707 C C . LEU A 1 86 ? -9.882 -0.771 9.445 1.00 94.19 86 LEU A C 1
ATOM 709 O O . LEU A 1 86 ? -10.020 -0.751 8.223 1.00 94.19 86 LEU A O 1
ATOM 713 N N . PHE A 1 87 ? -9.387 0.267 10.119 1.00 93.81 87 PHE A N 1
ATOM 714 C CA . PHE A 1 87 ? -8.932 1.491 9.458 1.00 93.81 87 PHE A CA 1
ATOM 715 C C . PHE A 1 87 ? -7.467 1.390 9.022 1.00 93.81 87 PHE A C 1
ATOM 717 O O . PHE A 1 87 ? -6.574 1.189 9.845 1.00 93.81 87 PHE A O 1
ATOM 724 N N . PHE A 1 88 ? -7.214 1.612 7.734 1.00 93.50 88 PHE A N 1
ATOM 725 C CA . PHE A 1 88 ? -5.877 1.683 7.148 1.00 93.50 88 PHE A CA 1
ATOM 726 C C . PHE A 1 88 ? -5.519 3.146 6.849 1.00 93.50 88 PHE A C 1
ATOM 728 O O . PHE A 1 88 ? -6.256 3.854 6.156 1.00 93.50 88 PHE A O 1
ATOM 735 N N . THR A 1 89 ? -4.389 3.613 7.391 1.00 92.44 89 THR A N 1
ATOM 736 C CA . THR A 1 89 ? -3.906 5.005 7.294 1.00 92.44 89 THR A CA 1
ATOM 737 C C . THR A 1 89 ? -2.412 5.060 6.940 1.00 92.44 89 THR A C 1
ATOM 739 O O . THR A 1 89 ? -1.755 4.027 6.810 1.00 92.44 89 THR A O 1
ATOM 742 N N . GLY A 1 90 ? -1.857 6.267 6.777 1.00 88.62 90 GLY A N 1
ATOM 743 C CA . GLY A 1 90 ? -0.461 6.490 6.386 1.00 88.62 90 GLY A CA 1
ATOM 744 C C . GLY A 1 90 ? -0.219 6.386 4.875 1.00 88.62 90 GLY A C 1
ATOM 745 O O . GLY A 1 90 ? -1.065 5.907 4.125 1.00 88.62 90 GLY A O 1
ATOM 746 N N . GLY A 1 91 ? 0.956 6.829 4.415 1.00 84.50 91 GLY A N 1
ATOM 747 C CA . GLY A 1 91 ? 1.252 6.936 2.975 1.00 84.50 91 GLY A CA 1
ATOM 748 C C . GLY A 1 91 ? 1.199 5.613 2.210 1.00 84.50 91 GLY A C 1
ATOM 749 O O . GLY A 1 91 ? 0.721 5.572 1.080 1.00 84.50 91 GLY A O 1
ATOM 750 N N . GLY A 1 92 ? 1.598 4.508 2.847 1.00 89.06 92 GLY A N 1
ATOM 751 C CA . GLY A 1 92 ? 1.542 3.179 2.232 1.00 89.06 92 GLY A CA 1
ATOM 752 C C . GLY A 1 92 ? 0.123 2.645 2.017 1.00 89.06 92 GLY A C 1
ATOM 753 O O . GLY A 1 92 ? -0.069 1.793 1.156 1.00 89.06 92 GLY A O 1
ATOM 754 N N . ALA A 1 93 ? -0.880 3.152 2.746 1.00 91.19 93 ALA A N 1
ATOM 755 C CA . ALA A 1 93 ? -2.257 2.675 2.612 1.00 91.19 93 ALA A CA 1
ATOM 756 C C . ALA A 1 93 ? -2.863 3.014 1.243 1.00 91.19 93 ALA A C 1
ATOM 758 O O . ALA A 1 93 ? -3.683 2.255 0.735 1.00 91.19 93 ALA A O 1
ATOM 759 N N . ASN A 1 94 ? -2.418 4.107 0.612 1.00 88.62 94 ASN A N 1
ATOM 760 C CA . ASN A 1 94 ? -2.878 4.483 -0.727 1.00 88.62 94 ASN A CA 1
ATOM 761 C C . ASN A 1 94 ? -2.441 3.477 -1.800 1.00 88.62 94 ASN A C 1
ATOM 763 O O . ASN A 1 94 ? -3.090 3.383 -2.833 1.00 88.62 94 ASN A O 1
ATOM 767 N N . LEU A 1 95 ? -1.367 2.724 -1.556 1.00 91.06 95 LEU A N 1
ATOM 768 C CA . LEU A 1 95 ? -0.770 1.788 -2.511 1.00 91.06 95 LEU A CA 1
ATOM 769 C C . LEU A 1 95 ? -1.313 0.360 -2.366 1.00 91.06 95 LEU A C 1
ATOM 771 O O . LEU A 1 95 ? -0.800 -0.557 -3.000 1.00 91.06 95 LEU A O 1
ATOM 775 N N . LEU A 1 96 ? -2.308 0.140 -1.503 1.00 92.81 96 LEU A N 1
ATOM 776 C CA . LEU A 1 96 ? -2.871 -1.187 -1.275 1.00 92.81 96 LEU A CA 1
ATOM 777 C C . LEU A 1 96 ? -3.860 -1.567 -2.373 1.00 92.81 96 LEU A C 1
ATOM 779 O O . LEU A 1 96 ? -4.719 -0.779 -2.772 1.00 92.81 96 LEU A O 1
ATOM 783 N N . ASN A 1 97 ? -3.813 -2.832 -2.784 1.00 93.62 97 ASN A N 1
ATOM 784 C CA . ASN A 1 97 ? -4.849 -3.404 -3.625 1.00 93.62 97 ASN A CA 1
ATOM 785 C C . ASN A 1 97 ? -6.139 -3.576 -2.804 1.00 93.62 97 ASN A C 1
ATOM 787 O O . ASN A 1 97 ? -6.282 -4.518 -2.018 1.00 93.62 97 ASN A O 1
ATOM 791 N N . GLN A 1 98 ? -7.105 -2.685 -3.034 1.00 92.19 98 GLN A N 1
ATOM 792 C CA . GLN A 1 98 ? -8.392 -2.688 -2.334 1.00 92.19 98 GLN A CA 1
ATOM 793 C C . GLN A 1 98 ? -9.184 -3.979 -2.537 1.00 92.19 98 GLN A C 1
ATOM 795 O O . GLN A 1 98 ? -9.864 -4.427 -1.619 1.00 92.19 98 GLN A O 1
ATOM 800 N N . LYS A 1 99 ? -9.083 -4.620 -3.708 1.00 94.06 99 LYS A N 1
ATOM 801 C CA . LYS A 1 99 ? -9.782 -5.882 -3.968 1.00 94.06 99 LYS A CA 1
ATOM 802 C C . LYS A 1 99 ? -9.250 -6.990 -3.065 1.00 94.06 99 LYS A C 1
ATOM 804 O O . LYS A 1 99 ? -10.044 -7.695 -2.448 1.00 94.06 99 LYS A O 1
ATOM 809 N N . ILE A 1 100 ? -7.928 -7.136 -2.962 1.00 96.25 100 ILE A N 1
ATOM 810 C CA . ILE A 1 100 ? -7.302 -8.137 -2.079 1.00 96.25 100 ILE A CA 1
ATOM 811 C C . ILE A 1 100 ? -7.658 -7.849 -0.618 1.00 96.25 100 ILE A C 1
ATOM 813 O O . ILE A 1 100 ? -8.048 -8.764 0.111 1.00 96.25 100 ILE A O 1
ATOM 817 N N . LEU A 1 101 ? -7.560 -6.579 -0.216 1.00 95.31 101 LEU A N 1
ATOM 818 C CA . LEU A 1 101 ? -7.872 -6.138 1.139 1.00 95.31 101 LEU A CA 1
ATOM 819 C C . LEU A 1 101 ? -9.326 -6.458 1.515 1.00 95.31 101 LEU A C 1
ATOM 821 O O . LEU A 1 101 ? -9.551 -7.177 2.482 1.00 95.31 101 LEU A O 1
ATOM 825 N N . ASN A 1 102 ? -10.295 -6.022 0.706 1.00 93.81 102 ASN A N 1
ATOM 826 C CA . ASN A 1 102 ? -11.729 -6.168 0.986 1.00 93.81 102 ASN A CA 1
ATOM 827 C C . ASN A 1 102 ? -12.235 -7.609 0.829 1.00 93.81 102 ASN A C 1
ATOM 829 O O . ASN A 1 102 ? -13.221 -7.984 1.454 1.00 93.81 102 ASN A O 1
ATOM 833 N N . THR A 1 103 ? -11.560 -8.434 0.018 1.00 94.62 103 THR A N 1
ATOM 834 C CA . THR A 1 103 ? -11.852 -9.879 -0.049 1.00 94.62 103 THR A CA 1
ATOM 835 C C . THR A 1 103 ? -11.461 -10.582 1.252 1.00 94.62 103 THR A C 1
ATOM 837 O O . THR A 1 103 ? -12.060 -11.593 1.602 1.00 94.62 103 THR A O 1
ATOM 840 N N . THR A 1 104 ? -10.457 -10.062 1.966 1.00 93.81 104 THR A N 1
ATOM 841 C CA . THR A 1 104 ? -9.959 -10.683 3.201 1.00 93.81 104 THR A CA 1
ATOM 842 C C . THR A 1 104 ? -10.594 -10.078 4.451 1.00 93.81 104 THR A C 1
ATOM 844 O O . THR A 1 104 ? -10.903 -10.795 5.395 1.00 93.81 104 THR A O 1
ATOM 847 N N . PHE A 1 105 ? -10.805 -8.764 4.451 1.00 94.00 105 PHE A N 1
ATOM 848 C CA . PHE A 1 105 ? -11.380 -8.000 5.549 1.00 94.00 105 PHE A CA 1
ATOM 849 C C . PHE A 1 105 ? -12.610 -7.250 5.034 1.00 94.00 105 PHE A C 1
ATOM 851 O O . PHE A 1 105 ? -12.495 -6.182 4.432 1.00 94.00 105 PHE A O 1
ATOM 858 N N . THR A 1 106 ? -13.800 -7.802 5.267 1.00 91.00 106 THR A N 1
ATOM 859 C CA . THR A 1 106 ? -15.068 -7.219 4.784 1.00 91.00 106 THR A CA 1
ATOM 860 C C . THR A 1 106 ? -15.365 -5.842 5.384 1.00 91.00 106 THR A C 1
ATOM 862 O O . THR A 1 106 ? -16.129 -5.069 4.815 1.00 91.00 106 THR A O 1
ATOM 865 N N . ASN A 1 107 ? -14.731 -5.523 6.510 1.00 91.81 107 ASN A N 1
ATOM 866 C CA . 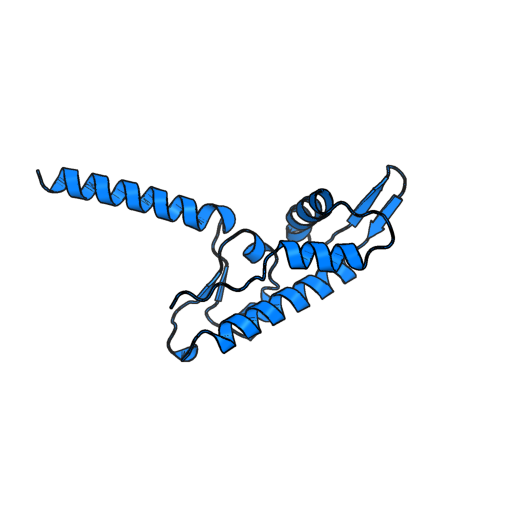ASN A 1 107 ? -14.855 -4.283 7.265 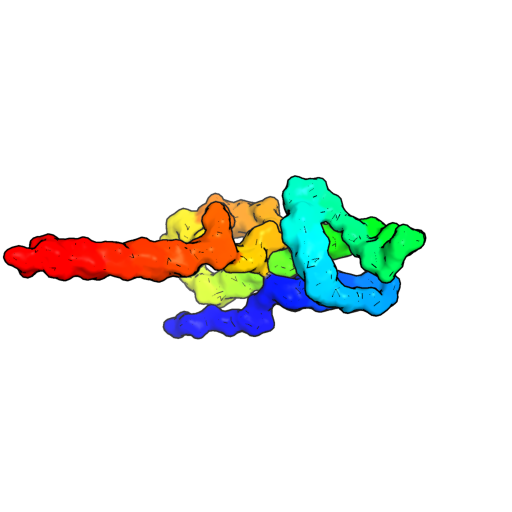1.00 91.81 107 ASN A CA 1
ATOM 867 C C . ASN A 1 107 ? -13.619 -3.363 7.143 1.00 91.81 107 ASN A C 1
ATOM 869 O O . ASN A 1 107 ? -13.398 -2.502 8.000 1.00 91.81 107 ASN A O 1
ATOM 873 N N . ALA A 1 108 ? -12.778 -3.551 6.120 1.00 94.44 108 ALA A N 1
ATOM 874 C CA . ALA A 1 108 ? -11.630 -2.685 5.874 1.00 94.44 108 ALA A CA 1
ATOM 875 C C . ALA A 1 108 ? -12.038 -1.325 5.293 1.00 94.44 108 ALA A C 1
ATOM 877 O O . ALA A 1 108 ? -12.818 -1.232 4.346 1.00 94.44 108 ALA A O 1
ATOM 878 N N . VAL A 1 109 ? -11.443 -0.256 5.824 1.00 93.44 109 VAL A N 1
ATOM 879 C CA . VAL A 1 109 ? -11.636 1.119 5.353 1.00 93.44 109 VAL A CA 1
ATOM 880 C C . VAL A 1 109 ? -10.281 1.795 5.180 1.00 93.44 109 VAL A C 1
ATOM 882 O O . VAL A 1 109 ? -9.550 2.007 6.148 1.00 93.44 109 VAL A O 1
ATOM 885 N N . ILE A 1 110 ? -9.957 2.199 3.950 1.00 92.38 110 ILE A N 1
ATOM 886 C CA . ILE A 1 110 ? -8.839 3.116 3.694 1.00 92.38 110 ILE A CA 1
ATOM 887 C C . ILE A 1 110 ? -9.327 4.538 3.976 1.00 92.38 110 ILE A C 1
ATOM 889 O O . ILE A 1 110 ? -10.265 5.031 3.347 1.00 92.38 110 ILE A O 1
ATOM 893 N N . VAL A 1 111 ? -8.714 5.194 4.958 1.00 91.44 111 VAL A N 1
ATOM 894 C CA . VAL A 1 111 ? -9.154 6.513 5.433 1.00 91.44 111 VAL A CA 1
ATOM 895 C C . VAL A 1 111 ? -8.898 7.589 4.373 1.00 91.44 111 VAL A C 1
ATOM 897 O O . VAL A 1 111 ? -7.874 7.590 3.705 1.00 91.44 111 VAL A O 1
ATOM 900 N N . LYS A 1 112 ? -9.796 8.568 4.222 1.00 85.88 112 LYS A N 1
ATOM 901 C CA . LYS A 1 112 ? -9.534 9.721 3.340 1.00 85.88 112 LYS A CA 1
ATOM 902 C C . LYS A 1 112 ? -8.354 10.542 3.862 1.00 85.88 112 LYS A C 1
ATOM 904 O O . LYS A 1 112 ? -8.258 10.780 5.062 1.00 85.88 112 LYS A O 1
ATOM 909 N N . ASN A 1 113 ? -7.503 11.040 2.963 1.00 86.38 113 ASN A N 1
ATOM 910 C CA . ASN A 1 113 ? -6.294 11.791 3.326 1.00 86.38 113 ASN A CA 1
ATOM 911 C C . ASN A 1 113 ? -5.402 11.002 4.309 1.00 86.38 113 ASN A C 1
ATOM 913 O O . ASN A 1 113 ? -4.967 11.529 5.335 1.00 86.38 113 ASN A O 1
ATOM 917 N N . THR A 1 114 ? -5.171 9.720 3.998 1.00 88.62 114 THR A N 1
ATOM 918 C CA . THR A 1 114 ? -4.448 8.730 4.822 1.00 88.62 114 THR A CA 1
ATOM 919 C C . THR A 1 114 ? -3.166 9.267 5.465 1.00 88.62 114 THR A C 1
ATOM 921 O O . THR A 1 114 ? -2.897 8.969 6.627 1.00 88.62 114 THR A O 1
ATOM 924 N N . GLU A 1 115 ? -2.388 10.072 4.742 1.00 87.44 115 GLU A N 1
ATOM 925 C CA . GLU A 1 115 ? -1.088 10.613 5.170 1.00 87.44 115 GLU A CA 1
ATOM 926 C C . GLU A 1 115 ? -1.180 11.627 6.305 1.00 87.44 115 GLU A C 1
ATOM 928 O O . GLU A 1 115 ? -0.332 11.642 7.195 1.00 87.44 115 GLU A O 1
ATOM 933 N N . VAL A 1 116 ? -2.233 12.444 6.308 1.00 90.62 116 VAL A N 1
ATOM 934 C CA . VAL A 1 116 ? -2.454 13.477 7.329 1.00 90.62 116 VAL A CA 1
ATOM 935 C C . VAL A 1 116 ? -3.419 13.015 8.417 1.00 90.62 116 VAL A C 1
ATOM 937 O O . VAL A 1 116 ? -3.678 13.764 9.355 1.00 90.62 116 VAL A O 1
ATOM 940 N N . ALA A 1 117 ? -3.944 11.787 8.335 1.00 91.31 117 ALA A N 1
ATOM 941 C CA . ALA A 1 117 ? -4.923 11.256 9.284 1.00 91.31 117 ALA A CA 1
ATOM 942 C C . ALA A 1 117 ? -4.435 11.351 10.741 1.00 91.31 117 ALA A C 1
ATOM 944 O O . ALA A 1 117 ? -5.170 11.824 11.608 1.00 91.31 117 ALA A O 1
ATOM 945 N N . ASN A 1 118 ? -3.173 10.991 10.993 1.00 90.94 118 ASN A N 1
ATOM 946 C CA . ASN A 1 118 ? -2.585 11.050 12.334 1.00 90.94 118 ASN A CA 1
ATOM 947 C C . ASN A 1 118 ? -2.416 12.495 12.824 1.00 90.94 118 ASN A C 1
ATOM 949 O O . ASN A 1 118 ? -2.803 12.815 13.945 1.00 90.94 118 ASN A O 1
ATOM 953 N N . VAL A 1 119 ? -1.893 13.382 11.970 1.00 92.44 119 VAL A N 1
ATOM 954 C CA . VAL A 1 119 ? -1.696 14.805 12.303 1.00 92.44 119 VAL A CA 1
ATOM 955 C C . VAL A 1 119 ? -3.036 15.480 12.596 1.00 92.44 119 VAL A C 1
ATOM 957 O O . VAL A 1 119 ? -3.172 16.182 13.594 1.00 92.44 119 VAL A O 1
ATOM 960 N N . ASN A 1 120 ? -4.056 15.198 11.787 1.00 91.12 120 ASN A N 1
ATOM 961 C CA . ASN A 1 120 ? -5.410 15.701 11.998 1.00 91.12 120 ASN A CA 1
ATOM 962 C C . ASN A 1 120 ? -6.030 15.174 13.297 1.00 91.12 120 ASN A C 1
ATOM 964 O O . ASN A 1 120 ? -6.754 15.909 13.967 1.00 91.12 120 ASN A O 1
ATOM 968 N N . GLY A 1 121 ? -5.748 13.920 13.664 1.00 92.19 121 GLY A N 1
ATOM 969 C CA . GLY A 1 121 ? -6.145 13.355 14.952 1.00 92.19 121 GLY A CA 1
ATOM 970 C C . GLY A 1 121 ? -5.537 14.131 16.120 1.00 92.19 121 GLY A C 1
ATOM 971 O O . GLY A 1 121 ? -6.268 14.575 17.004 1.00 92.19 121 GLY A O 1
ATOM 972 N N . PHE A 1 122 ? -4.224 14.376 16.082 1.00 94.75 122 PHE A N 1
ATOM 973 C CA . PHE A 1 122 ? -3.540 15.164 17.110 1.00 94.75 122 PHE A CA 1
ATOM 974 C C . PHE A 1 122 ? -4.047 16.603 17.191 1.00 94.75 122 PHE A C 1
ATOM 976 O O . PHE A 1 122 ? -4.265 17.109 18.289 1.00 94.75 122 PHE A O 1
ATOM 983 N N . TYR A 1 123 ? -4.288 17.246 16.049 1.00 94.50 123 TYR A N 1
ATOM 984 C CA . TYR A 1 123 ? -4.832 18.601 16.010 1.00 94.50 123 TYR A CA 1
ATOM 985 C C . TYR A 1 123 ? -6.210 18.685 16.681 1.00 94.50 123 TYR A C 1
ATOM 987 O O . TYR A 1 123 ? -6.417 19.505 17.575 1.00 94.50 123 TYR A O 1
ATOM 995 N N . LYS A 1 124 ? -7.139 17.792 16.312 1.00 94.12 124 LYS A N 1
ATOM 996 C CA . LYS A 1 124 ? -8.485 17.744 16.907 1.00 94.12 124 LYS A CA 1
ATOM 997 C C . LYS A 1 124 ? -8.453 17.422 18.398 1.00 94.12 124 LYS A C 1
ATOM 999 O O . LYS A 1 124 ? -9.218 18.011 19.154 1.00 94.12 124 LYS A O 1
ATOM 1004 N N . TYR A 1 125 ? -7.559 16.527 18.815 1.00 94.50 125 TYR A N 1
ATOM 1005 C CA . TYR A 1 125 ? -7.347 16.232 20.229 1.00 94.50 125 TYR A CA 1
ATOM 1006 C C . TYR A 1 125 ? -6.851 17.467 20.997 1.00 94.50 125 TYR A C 1
ATOM 1008 O O . TYR A 1 125 ? -7.357 17.775 22.070 1.00 94.50 125 TYR A O 1
ATOM 1016 N N . GLY A 1 126 ? -5.918 18.237 20.430 1.00 94.88 126 GLY A N 1
ATOM 1017 C CA . GLY A 1 126 ? -5.478 19.502 21.024 1.00 94.88 126 GLY A CA 1
ATOM 1018 C C . GLY A 1 126 ? -6.631 20.489 21.234 1.00 94.88 126 GLY A C 1
ATOM 1019 O O . GLY A 1 126 ? -6.776 21.039 22.325 1.00 94.88 126 GLY A O 1
ATOM 1020 N N . LEU A 1 127 ? -7.497 20.649 20.226 1.00 94.94 127 LEU A N 1
ATOM 1021 C CA . LEU A 1 127 ? -8.687 21.502 20.324 1.00 94.94 127 LEU A CA 1
ATOM 1022 C C . LEU A 1 127 ? -9.671 21.019 21.400 1.00 94.94 127 LEU A C 1
ATOM 1024 O O . LEU A 1 127 ? -10.218 21.839 22.136 1.00 94.94 127 LEU A O 1
ATOM 1028 N N . SER A 1 128 ? -9.889 19.705 21.53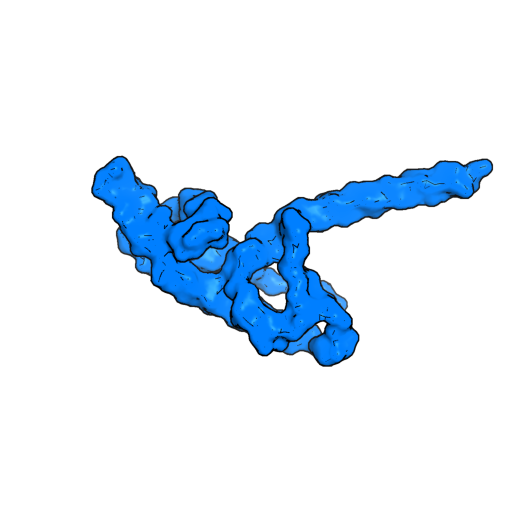4 1.00 93.81 128 SER A N 1
ATOM 1029 C CA . SER A 1 128 ? -10.799 19.187 22.564 1.00 93.81 128 SER A CA 1
ATOM 1030 C C . SER A 1 128 ? -10.278 19.442 23.978 1.00 93.81 128 SER A C 1
ATOM 1032 O O . SER A 1 128 ? -11.065 19.783 24.858 1.00 93.81 128 SER A O 1
ATOM 1034 N N . GLN A 1 129 ? -8.962 19.343 24.195 1.00 92.88 129 GLN A N 1
ATOM 1035 C CA . GLN A 1 129 ? -8.352 19.660 25.491 1.00 92.88 129 GLN A CA 1
ATOM 1036 C C . GLN A 1 129 ? -8.491 21.151 25.839 1.00 92.88 129 GLN A C 1
ATOM 1038 O O . GLN A 1 129 ? -8.728 21.492 26.996 1.00 92.88 129 GLN A O 1
ATOM 1043 N N . GLN A 1 130 ? -8.372 22.046 24.851 1.00 89.88 130 GLN A N 1
ATOM 1044 C CA . GLN A 1 130 ? -8.603 23.481 25.056 1.00 89.88 130 GLN A CA 1
ATOM 1045 C C . GLN A 1 130 ? -10.056 23.760 25.460 1.00 89.88 130 GLN A C 1
ATOM 1047 O O . GLN A 1 130 ? -10.288 24.398 26.484 1.00 89.88 130 GLN A O 1
ATOM 1052 N N . ALA A 1 131 ? -11.021 23.193 24.731 1.00 86.31 131 ALA A N 1
ATOM 1053 C CA . ALA A 1 131 ? -12.443 23.372 25.017 1.00 86.31 131 ALA A CA 1
ATOM 1054 C C . ALA A 1 131 ? -12.853 22.844 26.409 1.00 86.31 131 ALA A C 1
ATOM 1056 O O . ALA A 1 131 ? -13.649 23.476 27.101 1.00 86.31 131 ALA A O 1
ATOM 1057 N N . GLN A 1 132 ? -12.288 21.715 26.856 1.00 80.69 132 GLN A N 1
ATOM 1058 C CA . GLN A 1 132 ? -12.541 21.177 28.202 1.00 80.69 132 GLN A CA 1
ATOM 1059 C C . GLN A 1 132 ? -12.019 22.097 29.315 1.00 80.69 132 GLN A C 1
ATOM 1061 O O . GLN A 1 132 ? -12.671 22.248 30.349 1.00 80.69 132 GLN A O 1
ATOM 1066 N N . ASN A 1 133 ? -10.869 22.738 29.100 1.00 75.50 133 ASN A N 1
ATOM 1067 C CA . ASN A 1 133 ? -10.282 23.665 30.066 1.00 75.50 133 ASN A CA 1
ATOM 1068 C C . ASN A 1 133 ? -11.029 25.007 30.132 1.00 75.50 133 ASN A C 1
ATOM 1070 O O . ASN A 1 133 ? -11.017 25.659 31.175 1.00 75.50 133 ASN A O 1
ATOM 1074 N N . GLU A 1 134 ? -11.670 25.425 29.040 1.00 72.31 134 GLU A N 1
ATOM 1075 C CA . GLU A 1 134 ? -12.490 26.642 28.979 1.00 72.31 134 GLU A CA 1
ATOM 1076 C C . GLU A 1 134 ? -13.893 26.436 29.566 1.00 72.31 134 GLU A C 1
ATOM 1078 O O . GLU A 1 134 ? -14.391 27.323 30.249 1.00 72.31 134 GLU A O 1
ATOM 1083 N N . GLY A 1 135 ? -14.502 25.262 29.371 1.00 62.38 135 GLY A N 1
ATOM 1084 C CA . GLY A 1 135 ? -15.814 24.917 29.939 1.00 62.38 135 GLY A CA 1
ATOM 1085 C C . GLY A 1 135 ? -15.807 24.506 31.418 1.00 62.38 135 GLY A C 1
ATOM 1086 O O . GLY A 1 135 ? -16.870 24.256 31.978 1.00 62.38 135 GLY A O 1
ATOM 1087 N N . SER A 1 136 ? -14.627 24.408 32.042 1.00 58.31 136 SER A N 1
ATOM 1088 C CA . SER A 1 136 ? -14.451 24.079 33.469 1.00 58.31 136 SER A CA 1
ATOM 1089 C C . SER A 1 136 ? -14.142 25.308 34.345 1.00 58.31 136 SER A C 1
ATOM 1091 O O . SER A 1 136 ? -13.767 25.145 35.507 1.00 58.31 136 SER A O 1
ATOM 1093 N N . LYS A 1 137 ? -14.250 26.522 33.790 1.00 49.06 137 LYS A N 1
ATOM 1094 C CA . LYS A 1 137 ? -14.149 27.808 34.500 1.00 49.06 137 LYS A CA 1
ATOM 1095 C C . LYS A 1 137 ? -15.521 28.457 34.619 1.00 49.06 137 LYS A C 1
ATOM 1097 O O . LYS A 1 137 ? -15.735 29.122 35.654 1.00 49.06 137 LYS A O 1
#

InterPro domains:
  IPR043129 ATPase, nucleotide binding domain [SSF53067] (5-127)
  IPR049067 Actin homologue MreB-like, C-terminal [PF21522] (5-100)

Secondary structure (DSSP, 8-state):
-----S--HHHHHHHHHTTSSS---HHHHHHHHHHHTTTT--EEESSSS-EEE-HHHHHHHHHHHHHHHHHHHHHH-TTGGG-S-EEE-SGGGGGS-HHHHHHH-TTEEEPTTTTTHHHHHHHHHHHHHHHHHHTT-

Nearest PDB structures (foldseek):
  4xhn-assembly1_A  TM=6.768E-01  e=1.152E-02  Bacillus thuringiensis serovar kurstaki str. YBT-1520
  4xho-assembly1_A  TM=6.693E-01  e=1.304E-02  Bacillus thuringiensis serovar kurstaki str. YBT-1520

Foldseek 3Di:
DDDDDPADPLVLLVQLCVPDPDDDDSVQSLVQLVVCLVVLWGWDDPDPPDIGTCSVVLVVSLAVSQVVVLVVCVVPDDPLVPDQADEQAAPRLSSHDVVSVCVSRVRYDDDPVRRCVVVVVVVVVVVVVVVVVVVVD

Sequence (137 aa):
NRHQFNTGANDLYEAIANKIDGDVSLYQLERDLRQGNQQHHWSYRFSKNRQDDITDLVCKEIDRFTRRLVANVTSTLKNLDSIDTLFFTGGGANLLNQKILNTTFTNAVIVKNTEVANVNGFYKYGLSQQAQNEGSK